Protein AF-A0ABD5DHH0-F1 (afdb_monomer_lite)

Secondary structure (DSSP, 8-state):
---------HHHHHHHHHHHIIIIIT-TT---TT-TTPPPTTTTHHHHHHHHHHGGG----------TTS---------STT---

Foldseek 3Di:
DDDDDDDDDPQVVVLVVVLCVVLPVPQFLDDDPPDPPRDDCVVCVVSVVVSVVVQQPDFRDDDDDDDPPDDDDDDTDNPDPPDPD

Organism: Acinetobacter baumannii (NCBI:txid470)

pLDDT: mean 90.26, std 11.11, range [49.47, 97.31]

Sequence (85 aa):
YDRYQCIRNGKMADIMFDWVDNNLVQGRGVNRLDRPDRPRSPEIKNDIRQYRQELRDRSYHFVGTAGDEELSVTPLVGLGKSSLL

Structure (mmCIF, N/CA/C/O backbone):
data_AF-A0ABD5DHH0-F1
#
_entry.id   AF-A0ABD5DHH0-F1
#
loop_
_atom_site.group_PDB
_atom_site.id
_atom_site.type_symbol
_atom_site.label_atom_id
_atom_site.label_alt_id
_atom_site.label_comp_id
_atom_site.label_asym_id
_atom_site.label_entity_id
_atom_site.label_seq_id
_atom_site.pdbx_PDB_ins_code
_atom_site.Cartn_x
_atom_site.Cartn_y
_atom_site.Cartn_z
_atom_site.occupancy
_atom_site.B_iso_or_equiv
_atom_site.auth_seq_id
_atom_site.auth_comp_id
_atom_site.auth_asym_id
_atom_site.auth_atom_id
_atom_site.pdbx_PDB_model_num
ATOM 1 N N . TYR A 1 1 ? 15.187 -9.834 18.867 1.00 85.19 1 TYR A N 1
ATOM 2 C CA . TYR A 1 1 ? 14.016 -10.720 18.757 1.00 85.19 1 TYR A CA 1
ATOM 3 C C . TYR A 1 1 ? 12.905 -9.949 18.081 1.00 85.19 1 TYR A C 1
ATOM 5 O O . TYR A 1 1 ? 12.675 -8.807 18.472 1.00 85.19 1 TYR A O 1
ATOM 13 N N . ASP A 1 2 ? 12.261 -10.545 17.083 1.00 94.75 2 ASP A N 1
ATOM 14 C CA . ASP A 1 2 ? 11.087 -9.950 16.443 1.00 94.75 2 ASP A CA 1
ATOM 15 C C . ASP A 1 2 ? 9.866 -10.025 17.363 1.00 94.75 2 ASP A C 1
ATOM 17 O O . ASP A 1 2 ? 9.772 -10.891 18.236 1.00 94.75 2 ASP A O 1
ATOM 21 N N . ARG A 1 3 ? 8.932 -9.088 17.179 1.00 96.31 3 ARG A N 1
ATOM 22 C CA . ARG A 1 3 ? 7.656 -9.049 17.901 1.00 96.31 3 ARG A CA 1
ATOM 23 C C . ARG A 1 3 ? 6.533 -9.276 16.902 1.00 96.31 3 ARG A C 1
ATOM 25 O O . ARG A 1 3 ? 6.472 -8.576 15.899 1.00 96.31 3 ARG A O 1
ATOM 32 N N . TYR A 1 4 ? 5.643 -10.209 17.211 1.00 96.25 4 TYR A N 1
ATOM 33 C CA . TYR A 1 4 ? 4.493 -10.537 16.376 1.00 96.25 4 TYR A CA 1
ATOM 34 C C . TYR A 1 4 ? 3.213 -10.253 17.153 1.00 96.25 4 TYR A C 1
ATOM 36 O O . TYR A 1 4 ? 3.094 -10.635 18.318 1.00 96.25 4 TYR A O 1
ATOM 44 N N . GLN A 1 5 ? 2.254 -9.591 16.513 1.00 94.75 5 GLN A N 1
ATOM 45 C CA . GLN A 1 5 ? 0.934 -9.324 17.075 1.00 94.75 5 GLN A CA 1
ATOM 46 C C . GLN A 1 5 ? -0.136 -9.846 16.116 1.00 94.75 5 GLN A C 1
ATOM 48 O O . GLN A 1 5 ? -0.075 -9.600 14.915 1.00 94.75 5 GLN A O 1
ATOM 53 N N . CYS A 1 6 ? -1.130 -10.557 16.650 1.00 96.25 6 CYS A N 1
ATOM 54 C CA . CYS A 1 6 ? -2.315 -10.969 15.904 1.00 96.25 6 CYS A CA 1
ATOM 55 C C . CYS A 1 6 ? -3.498 -10.113 16.363 1.00 96.25 6 CYS A C 1
ATOM 57 O O . CYS A 1 6 ? -3.989 -10.281 17.477 1.00 96.25 6 CYS A O 1
ATOM 59 N N . ILE A 1 7 ? -3.939 -9.188 15.511 1.00 95.12 7 ILE A N 1
ATOM 60 C CA . ILE A 1 7 ? -5.080 -8.309 15.781 1.00 95.12 7 ILE A CA 1
ATOM 61 C C . ILE A 1 7 ? -6.248 -8.779 14.916 1.00 95.12 7 ILE A C 1
ATOM 63 O O . ILE A 1 7 ? -6.171 -8.751 13.690 1.00 95.12 7 ILE A O 1
ATOM 67 N N . ARG A 1 8 ? -7.338 -9.223 15.549 1.00 96.19 8 ARG A N 1
ATOM 68 C CA . ARG A 1 8 ? -8.550 -9.670 14.850 1.00 96.19 8 ARG A CA 1
ATOM 69 C C . ARG A 1 8 ? -9.529 -8.510 14.702 1.00 96.19 8 ARG A C 1
ATOM 71 O O . ARG A 1 8 ? -10.361 -8.286 15.573 1.00 96.19 8 ARG A O 1
ATOM 78 N N . ASN A 1 9 ? -9.417 -7.776 13.600 1.00 94.81 9 ASN A N 1
ATOM 79 C CA . ASN A 1 9 ? -10.322 -6.684 13.254 1.00 94.81 9 ASN A CA 1
ATOM 80 C C . ASN A 1 9 ? -10.542 -6.667 11.734 1.00 94.81 9 ASN A C 1
ATOM 82 O O . ASN A 1 9 ? -9.626 -6.324 10.991 1.00 94.81 9 ASN A O 1
ATOM 86 N N . GLY A 1 10 ? -11.744 -7.054 11.288 1.00 95.44 10 GLY A N 1
ATOM 87 C CA . GLY A 1 10 ? -12.076 -7.147 9.860 1.00 95.44 10 GLY A CA 1
ATOM 88 C C . GLY A 1 10 ? -11.957 -5.805 9.139 1.00 95.44 10 GLY A C 1
ATOM 89 O O . GLY A 1 10 ? -11.247 -5.713 8.151 1.00 95.44 10 GLY A O 1
ATOM 90 N N . LYS A 1 11 ? -12.525 -4.735 9.714 1.00 94.06 11 LYS A N 1
ATOM 91 C CA . LYS A 1 11 ? -12.455 -3.386 9.126 1.00 94.06 11 LYS A CA 1
ATOM 92 C C . LYS A 1 11 ? -11.012 -2.924 8.920 1.00 94.06 11 LYS A C 1
ATOM 94 O O . LYS A 1 11 ? -10.685 -2.372 7.879 1.00 94.06 11 LYS A O 1
ATOM 99 N N . MET A 1 12 ? -10.145 -3.145 9.911 1.00 94.69 12 MET A N 1
ATOM 100 C CA . MET A 1 12 ? -8.728 -2.788 9.802 1.00 94.69 12 MET A CA 1
ATOM 101 C C . MET A 1 12 ? -8.017 -3.624 8.734 1.00 94.69 12 MET A C 1
ATOM 103 O O . MET A 1 12 ? -7.196 -3.085 7.998 1.00 94.69 12 MET A O 1
ATOM 107 N N . ALA A 1 13 ? -8.335 -4.917 8.638 1.00 96.62 13 ALA A N 1
ATOM 108 C CA . ALA A 1 13 ? -7.791 -5.780 7.596 1.00 96.62 13 ALA A CA 1
ATOM 109 C C . ALA A 1 13 ? -8.189 -5.287 6.197 1.00 96.62 13 ALA A C 1
ATOM 111 O O . ALA A 1 13 ? -7.314 -5.181 5.342 1.00 96.62 13 ALA A O 1
ATOM 112 N N . ASP A 1 14 ? -9.454 -4.905 6.003 1.00 96.81 14 ASP A N 1
ATOM 113 C CA . ASP A 1 14 ? -9.958 -4.358 4.738 1.00 96.81 14 ASP A CA 1
ATOM 114 C C . ASP A 1 14 ? -9.253 -3.036 4.388 1.00 96.81 14 ASP A C 1
ATOM 116 O O . ASP A 1 14 ? -8.700 -2.903 3.302 1.00 96.81 14 ASP A O 1
ATOM 120 N N . ILE A 1 15 ? -9.143 -2.099 5.341 1.00 95.94 15 ILE A N 1
ATOM 121 C CA . ILE A 1 15 ? -8.416 -0.825 5.154 1.00 95.94 15 ILE A CA 1
ATOM 122 C C . ILE A 1 15 ? -6.960 -1.066 4.734 1.00 95.94 15 ILE A C 1
ATOM 124 O O . ILE A 1 15 ? -6.434 -0.384 3.850 1.00 95.94 15 ILE A O 1
ATOM 128 N N . MET A 1 16 ? -6.280 -2.014 5.386 1.00 96.12 16 MET A N 1
ATOM 129 C CA . MET A 1 16 ? -4.890 -2.333 5.069 1.00 96.12 16 MET A CA 1
ATOM 130 C C . MET A 1 16 ? -4.757 -3.004 3.703 1.00 96.12 16 MET A C 1
ATOM 132 O O . MET A 1 16 ? -3.838 -2.673 2.952 1.00 96.12 16 MET A O 1
ATOM 136 N N . PHE A 1 17 ? -5.672 -3.916 3.380 1.00 97.00 17 PHE A N 1
ATOM 137 C CA . PHE A 1 17 ? -5.727 -4.588 2.090 1.00 97.00 17 PHE A CA 1
ATOM 138 C C . PHE A 1 17 ? -5.963 -3.589 0.957 1.00 97.00 17 PHE A C 1
ATOM 140 O O . PHE A 1 17 ? -5.150 -3.529 0.037 1.00 97.00 17 PHE A O 1
ATOM 147 N N . ASP A 1 18 ? -6.995 -2.754 1.063 1.00 96.38 18 ASP A N 1
ATOM 148 C CA . ASP A 1 18 ? -7.342 -1.753 0.055 1.00 96.38 18 ASP A CA 1
ATOM 149 C C . ASP A 1 18 ? -6.191 -0.773 -0.166 1.00 96.38 18 ASP A C 1
ATOM 151 O O . ASP A 1 18 ? -5.890 -0.393 -1.299 1.00 96.38 18 ASP A O 1
ATOM 155 N N . TRP A 1 19 ? -5.502 -0.367 0.905 1.00 96.19 19 TRP A N 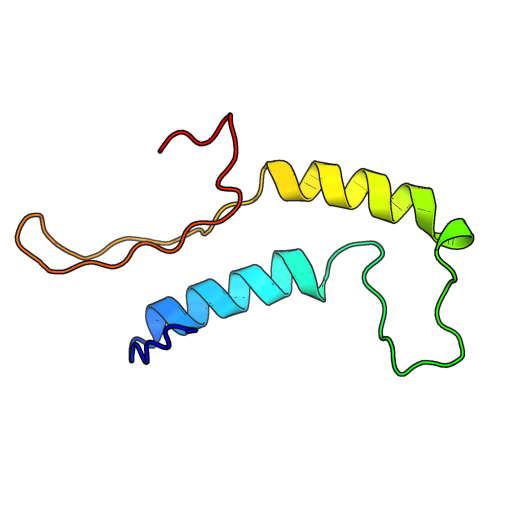1
ATOM 156 C CA . TRP A 1 19 ? -4.333 0.491 0.768 1.00 96.19 19 TRP A CA 1
ATOM 157 C C . TRP A 1 19 ? -3.203 -0.212 0.006 1.00 96.19 19 TRP A C 1
ATOM 159 O O . TRP A 1 19 ? -2.616 0.395 -0.890 1.00 96.19 19 TRP A O 1
ATOM 169 N N . VAL A 1 20 ? -2.909 -1.478 0.320 1.00 96.00 20 VAL A N 1
ATOM 170 C CA . VAL A 1 20 ? -1.878 -2.262 -0.378 1.00 96.00 20 VAL A CA 1
ATOM 171 C C . VAL A 1 20 ? -2.255 -2.496 -1.837 1.00 96.00 20 VAL A C 1
ATOM 173 O O . VAL A 1 20 ? -1.407 -2.304 -2.704 1.00 96.00 20 VAL A O 1
ATOM 176 N N . ASP A 1 21 ? -3.494 -2.873 -2.136 1.00 96.38 21 ASP A N 1
ATOM 177 C CA . ASP A 1 21 ? -3.914 -3.132 -3.511 1.00 96.38 21 ASP A CA 1
ATOM 178 C C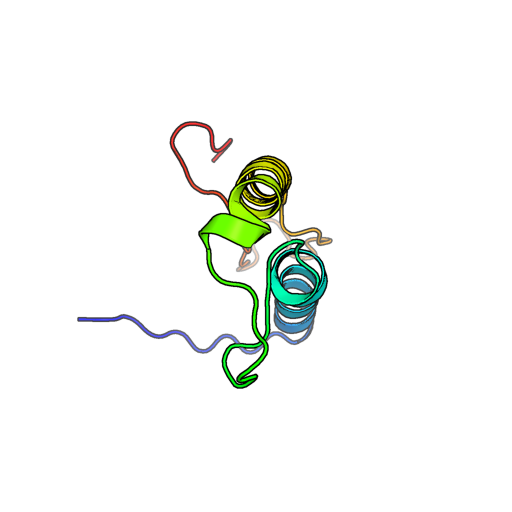 . ASP A 1 21 ? -3.804 -1.857 -4.357 1.00 96.38 21 ASP A C 1
ATOM 180 O O . ASP A 1 21 ? -3.039 -1.805 -5.323 1.00 96.38 21 ASP A O 1
ATOM 184 N N . ASN A 1 22 ? -4.445 -0.773 -3.911 1.00 94.31 22 ASN A N 1
ATOM 185 C CA . ASN A 1 22 ? -4.505 0.479 -4.664 1.00 94.31 22 ASN A CA 1
ATOM 186 C C . ASN A 1 22 ? -3.162 1.210 -4.757 1.00 94.31 22 ASN A C 1
ATOM 188 O O . ASN A 1 22 ? -2.888 1.862 -5.765 1.00 94.31 22 ASN A O 1
ATOM 192 N N . ASN A 1 23 ? -2.336 1.159 -3.707 1.00 93.81 23 ASN A N 1
ATOM 193 C CA . ASN A 1 23 ? -1.100 1.941 -3.664 1.00 93.81 23 ASN A CA 1
ATOM 194 C C . ASN A 1 23 ? 0.136 1.120 -3.989 1.00 93.81 23 ASN A C 1
ATOM 196 O O . ASN A 1 23 ? 1.080 1.719 -4.489 1.00 93.81 23 ASN A O 1
ATOM 200 N N . LEU A 1 24 ? 0.163 -0.191 -3.715 1.00 93.88 24 LEU A N 1
ATOM 201 C CA . LEU A 1 24 ? 1.318 -1.062 -3.960 1.00 93.88 24 LEU A CA 1
ATOM 202 C C . LEU A 1 24 ? 1.125 -1.977 -5.165 1.00 93.88 24 LEU A C 1
ATOM 204 O O . LEU A 1 24 ? 1.922 -1.923 -6.095 1.00 93.88 24 LEU A O 1
ATOM 208 N N . VAL A 1 25 ? 0.086 -2.809 -5.174 1.00 94.50 25 VAL A N 1
ATOM 209 C CA . VAL A 1 25 ? -0.094 -3.834 -6.217 1.00 94.50 25 VAL A CA 1
ATOM 210 C C . VAL A 1 25 ? -0.339 -3.195 -7.581 1.00 94.50 25 VAL A C 1
ATOM 212 O O . VAL A 1 25 ? 0.313 -3.570 -8.553 1.00 94.50 25 VAL A O 1
ATOM 215 N N . GLN A 1 26 ? -1.209 -2.185 -7.637 1.00 92.81 26 GLN A N 1
ATOM 216 C CA . GLN A 1 26 ? -1.505 -1.418 -8.854 1.00 92.81 26 GLN A CA 1
ATOM 217 C C . GLN A 1 26 ? -0.490 -0.290 -9.121 1.00 92.81 26 GLN A C 1
ATOM 219 O O . GLN A 1 26 ? -0.698 0.569 -9.980 1.00 92.81 26 GLN A O 1
ATOM 224 N N . GLY A 1 27 ? 0.615 -0.264 -8.372 1.00 93.50 27 GLY A N 1
ATOM 225 C CA . GLY A 1 27 ? 1.647 0.752 -8.486 1.00 93.50 27 GLY A CA 1
ATOM 226 C C . GLY A 1 27 ? 2.352 0.718 -9.836 1.00 93.50 27 GLY A C 1
ATOM 227 O O . GLY A 1 27 ? 2.755 -0.332 -10.340 1.00 93.50 27 GLY A O 1
ATOM 228 N N . ARG A 1 28 ? 2.586 1.888 -10.425 1.00 92.31 28 ARG A N 1
ATOM 229 C CA . ARG A 1 28 ? 3.366 1.963 -11.662 1.00 92.31 28 ARG A CA 1
ATOM 230 C C . ARG A 1 28 ? 4.793 1.448 -11.436 1.00 92.31 28 ARG A C 1
ATOM 232 O O . ARG A 1 28 ? 5.440 1.743 -10.432 1.00 92.31 28 ARG A O 1
ATOM 239 N N . GLY A 1 29 ? 5.303 0.671 -12.384 1.00 91.06 29 GLY A N 1
ATOM 240 C CA . GLY A 1 29 ? 6.611 0.028 -12.242 1.00 91.06 29 GLY A CA 1
ATOM 241 C C . GLY A 1 29 ? 6.632 -1.158 -11.267 1.00 91.06 29 GLY A C 1
ATOM 242 O O . GLY A 1 29 ? 7.679 -1.799 -11.141 1.00 91.06 29 GLY A O 1
ATOM 243 N N . VAL A 1 30 ? 5.507 -1.507 -10.629 1.00 95.12 30 VAL A N 1
ATOM 244 C CA . VAL A 1 30 ? 5.354 -2.783 -9.922 1.00 95.12 30 VAL A CA 1
ATOM 245 C C . VAL A 1 30 ? 5.066 -3.867 -10.948 1.00 95.12 30 VAL A C 1
ATOM 247 O O . VAL A 1 30 ? 4.171 -3.761 -11.779 1.00 95.12 30 VAL A O 1
ATOM 250 N N . ASN A 1 31 ? 5.901 -4.900 -10.930 1.00 94.50 31 ASN A N 1
ATO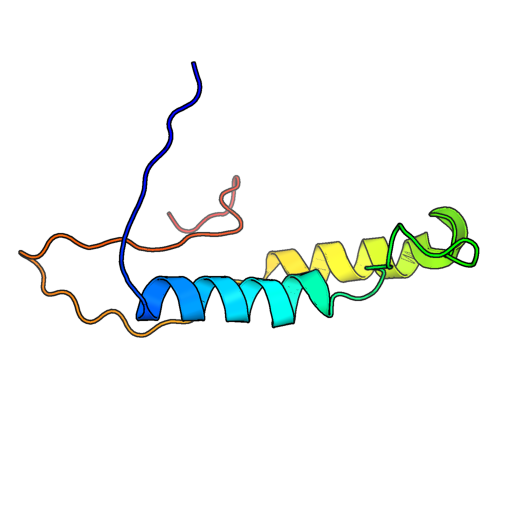M 251 C CA . ASN A 1 31 ? 5.876 -5.967 -11.915 1.00 94.50 31 ASN A CA 1
ATOM 252 C C . ASN A 1 31 ? 5.921 -7.316 -11.209 1.00 94.50 31 ASN A C 1
ATOM 254 O O . ASN A 1 31 ? 6.639 -7.497 -10.222 1.00 94.50 31 ASN A O 1
ATOM 258 N N . ARG A 1 32 ? 5.192 -8.282 -11.765 1.00 94.25 32 ARG A N 1
ATOM 259 C CA . ARG A 1 32 ? 5.245 -9.676 -11.332 1.00 94.25 32 ARG A CA 1
ATOM 260 C C . ARG A 1 32 ? 6.667 -10.223 -11.451 1.00 94.25 32 ARG A C 1
ATOM 262 O O . ARG A 1 32 ? 7.303 -10.113 -12.498 1.00 94.25 32 ARG A O 1
ATOM 269 N N . LEU A 1 33 ? 7.164 -10.811 -10.366 1.00 94.75 33 LEU A N 1
ATOM 270 C CA . LEU A 1 33 ? 8.534 -11.329 -10.293 1.00 94.75 33 LEU A CA 1
ATOM 271 C C . LEU A 1 33 ? 8.671 -12.750 -10.852 1.00 94.75 33 LEU A C 1
ATOM 273 O O . LEU A 1 33 ? 9.786 -13.193 -11.102 1.00 94.75 33 LEU A O 1
ATOM 277 N N . ASP A 1 34 ? 7.553 -13.439 -11.066 1.00 96.00 34 ASP A N 1
ATOM 278 C CA . ASP A 1 34 ? 7.474 -14.797 -11.610 1.00 96.00 34 ASP A CA 1
ATOM 279 C C . ASP A 1 34 ? 7.339 -14.836 -13.141 1.00 96.00 34 ASP A C 1
ATOM 281 O O . ASP A 1 34 ? 7.167 -15.899 -13.734 1.00 96.00 34 ASP A O 1
ATOM 285 N N . ARG A 1 35 ? 7.437 -13.674 -13.794 1.00 94.75 35 ARG A N 1
ATOM 286 C CA . ARG A 1 35 ? 7.371 -13.523 -15.246 1.00 94.75 35 ARG A CA 1
ATOM 287 C C . ARG A 1 35 ? 8.776 -13.411 -15.850 1.00 94.75 35 ARG A C 1
ATOM 289 O O . ARG A 1 35 ? 9.520 -12.504 -15.464 1.00 94.75 35 ARG A O 1
ATOM 296 N N . PRO A 1 36 ? 9.160 -14.286 -16.802 1.00 93.56 36 PRO A N 1
ATOM 297 C CA . PRO A 1 36 ? 10.479 -14.219 -17.432 1.00 93.56 36 PRO A CA 1
ATOM 298 C C . PRO A 1 36 ? 10.635 -12.973 -18.318 1.00 93.56 36 PRO A C 1
ATOM 300 O O . PRO A 1 36 ? 11.747 -12.490 -18.501 1.00 93.56 36 PRO A O 1
ATOM 303 N N . ASP A 1 37 ? 9.522 -12.431 -18.817 1.00 94.25 37 ASP A N 1
ATOM 304 C CA . ASP A 1 37 ? 9.419 -11.228 -19.647 1.00 94.25 37 ASP A CA 1
ATOM 305 C C . ASP A 1 37 ? 9.380 -9.918 -18.840 1.00 9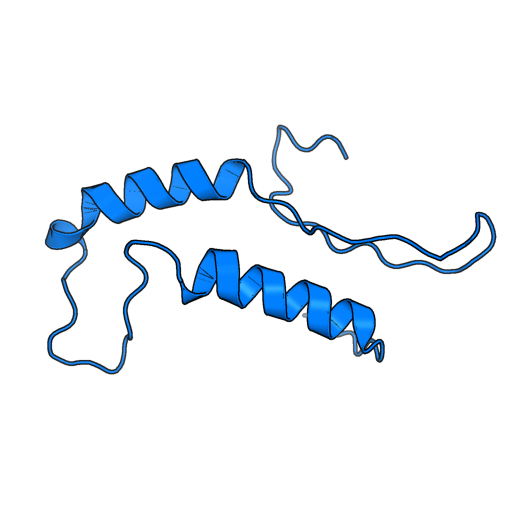4.25 37 ASP A C 1
ATOM 307 O O . ASP A 1 37 ? 9.106 -8.858 -19.400 1.00 94.25 37 ASP A O 1
ATOM 311 N N . ARG A 1 38 ? 9.642 -9.952 -17.524 1.00 94.69 38 ARG A N 1
ATOM 312 C CA . ARG A 1 38 ? 9.598 -8.738 -16.697 1.00 94.69 38 ARG A CA 1
ATOM 313 C C . ARG A 1 38 ? 10.625 -7.693 -17.169 1.00 94.69 38 ARG A C 1
ATOM 315 O O . ARG A 1 38 ? 11.771 -8.050 -17.462 1.00 94.69 38 ARG A O 1
ATOM 322 N N . PRO A 1 39 ? 10.273 -6.397 -17.153 1.00 95.31 39 PRO A N 1
ATOM 323 C CA . PRO A 1 39 ? 11.220 -5.344 -17.486 1.00 95.31 39 PRO A CA 1
ATOM 324 C C . PRO A 1 39 ? 12.362 -5.300 -16.465 1.00 95.31 39 PRO A C 1
ATOM 326 O O . PRO A 1 39 ? 12.161 -5.495 -15.261 1.00 95.31 39 PRO A O 1
ATOM 329 N N . ARG A 1 40 ? 13.580 -5.007 -16.926 1.00 94.88 40 ARG A N 1
ATOM 330 C CA . ARG A 1 40 ? 14.720 -4.769 -16.035 1.00 94.88 40 ARG A CA 1
ATOM 331 C C . ARG A 1 40 ? 14.650 -3.358 -15.465 1.00 94.88 40 ARG A C 1
ATOM 333 O O . ARG A 1 40 ? 14.121 -2.437 -16.081 1.00 94.88 40 ARG A O 1
ATOM 340 N N . SER A 1 41 ? 15.271 -3.154 -14.306 1.00 94.25 41 SER A N 1
ATOM 341 C CA . SER A 1 41 ? 15.264 -1.862 -13.608 1.00 94.25 41 SER A CA 1
ATOM 342 C C . SER A 1 41 ? 15.656 -0.647 -14.470 1.00 94.25 41 SER A C 1
ATOM 344 O O . SER A 1 41 ? 15.054 0.409 -14.274 1.00 94.25 41 SER A O 1
ATOM 346 N N . PRO A 1 42 ? 16.612 -0.732 -15.424 1.00 96.69 42 PRO A N 1
ATOM 347 C CA . PRO A 1 42 ? 16.910 0.390 -16.317 1.00 96.69 42 PRO A CA 1
ATOM 348 C C . PRO A 1 42 ? 15.743 0.787 -17.233 1.00 96.69 42 PRO A C 1
ATOM 350 O O . PRO A 1 42 ? 15.588 1.971 -17.517 1.00 96.69 42 PRO A O 1
ATOM 353 N N . GLU A 1 43 ? 14.915 -0.174 -17.650 1.00 96.88 43 GLU A N 1
ATOM 354 C CA . GLU A 1 43 ? 13.810 0.011 -18.605 1.00 96.88 43 GLU A CA 1
ATOM 355 C C . GLU A 1 43 ? 12.636 0.773 -17.969 1.00 96.88 43 GLU A C 1
ATOM 357 O O . GLU A 1 43 ? 11.970 1.559 -18.634 1.00 96.88 43 GLU A O 1
ATOM 362 N N . ILE A 1 44 ? 12.444 0.620 -16.654 1.00 96.69 44 ILE A N 1
ATOM 363 C CA . ILE A 1 44 ? 11.359 1.247 -15.875 1.00 96.69 44 ILE A CA 1
ATOM 364 C C . ILE A 1 44 ? 11.864 2.271 -14.845 1.00 96.69 44 ILE A C 1
ATOM 366 O O . ILE A 1 44 ? 11.142 2.658 -13.925 1.00 96.69 44 ILE A O 1
ATOM 370 N N . LYS A 1 45 ? 13.114 2.740 -14.965 1.00 97.06 45 LYS A N 1
ATOM 371 C CA . LYS A 1 45 ? 13.741 3.653 -13.985 1.00 97.06 45 LYS A CA 1
ATOM 372 C C . LYS A 1 45 ? 12.908 4.917 -13.737 1.00 97.06 45 LYS A C 1
ATOM 374 O O . LYS A 1 45 ? 12.841 5.408 -12.608 1.00 97.06 45 LYS A O 1
ATOM 379 N N . ASN A 1 46 ? 12.289 5.451 -14.789 1.00 97.31 46 ASN A N 1
ATOM 380 C CA . ASN A 1 46 ? 11.451 6.643 -14.695 1.00 97.31 46 ASN A CA 1
ATOM 381 C C . ASN A 1 46 ? 10.145 6.375 -13.946 1.00 97.31 46 ASN A C 1
ATOM 383 O O . ASN A 1 46 ? 9.787 7.187 -13.093 1.00 97.31 46 ASN A O 1
ATOM 387 N N . ASP A 1 47 ? 9.496 5.236 -14.195 1.00 97.00 47 ASP A N 1
ATOM 388 C CA . ASP A 1 47 ? 8.291 4.830 -13.466 1.00 97.00 47 ASP A CA 1
ATOM 389 C C . ASP A 1 47 ? 8.595 4.620 -11.990 1.00 97.00 47 ASP A C 1
ATOM 391 O O . ASP A 1 47 ? 7.907 5.187 -11.152 1.00 97.00 47 ASP A O 1
ATOM 395 N N . ILE A 1 48 ? 9.695 3.933 -11.658 1.00 96.06 48 ILE A N 1
ATOM 396 C CA . ILE A 1 48 ? 10.140 3.759 -10.266 1.00 96.06 48 ILE A CA 1
ATOM 397 C C . ILE A 1 48 ? 10.330 5.118 -9.576 1.00 96.06 48 ILE A C 1
ATOM 399 O O . ILE A 1 48 ? 9.944 5.294 -8.420 1.00 96.06 48 ILE A O 1
ATOM 403 N N . ARG A 1 49 ? 10.938 6.096 -10.262 1.00 95.81 49 ARG A N 1
ATOM 404 C CA . ARG A 1 49 ? 11.151 7.440 -9.704 1.00 95.81 49 ARG A CA 1
ATOM 405 C C . ARG A 1 49 ? 9.831 8.174 -9.464 1.00 95.81 49 ARG A C 1
ATOM 407 O O . ARG A 1 49 ? 9.675 8.756 -8.395 1.00 95.81 49 ARG A O 1
ATOM 414 N N . GLN A 1 50 ? 8.925 8.172 -10.442 1.00 95.56 50 GLN A N 1
ATOM 415 C CA . GLN A 1 50 ? 7.630 8.852 -10.327 1.00 95.56 50 GLN A CA 1
ATOM 416 C C . GLN A 1 50 ? 6.770 8.188 -9.250 1.00 95.56 50 GLN A C 1
ATOM 418 O O . GLN A 1 50 ? 6.263 8.868 -8.366 1.00 95.56 50 GLN A O 1
ATOM 423 N N . TYR A 1 51 ? 6.746 6.860 -9.226 1.00 95.62 51 TYR A N 1
ATOM 424 C CA . TYR A 1 51 ? 6.011 6.087 -8.239 1.00 95.62 51 TYR A CA 1
ATOM 425 C C . TYR A 1 51 ? 6.459 6.356 -6.800 1.00 95.62 51 TYR A C 1
ATOM 427 O O . TYR A 1 51 ? 5.643 6.572 -5.913 1.00 95.62 51 TYR A O 1
ATOM 435 N N . ARG A 1 52 ? 7.775 6.425 -6.555 1.00 92.69 52 ARG A N 1
ATOM 436 C CA . ARG A 1 52 ? 8.305 6.803 -5.234 1.00 92.69 52 ARG A CA 1
ATOM 437 C C . ARG A 1 52 ? 7.858 8.192 -4.795 1.00 92.69 52 ARG A C 1
ATOM 439 O O . ARG A 1 52 ? 7.715 8.408 -3.598 1.00 92.69 52 ARG A O 1
ATOM 446 N N . GLN A 1 53 ? 7.700 9.127 -5.731 1.00 91.50 53 GLN A N 1
ATOM 447 C CA . GLN A 1 53 ? 7.190 10.457 -5.417 1.00 91.50 53 GLN A CA 1
ATOM 448 C C . GLN A 1 53 ? 5.694 10.395 -5.099 1.00 91.50 53 GLN A C 1
ATOM 450 O O . GLN A 1 53 ? 5.293 10.943 -4.084 1.00 91.50 53 GLN A O 1
ATOM 455 N N . GLU A 1 54 ? 4.907 9.673 -5.899 1.00 91.44 54 GLU A N 1
ATOM 456 C CA . GLU A 1 54 ? 3.471 9.461 -5.663 1.00 91.44 54 GLU A CA 1
ATOM 457 C C . GLU A 1 54 ? 3.202 8.812 -4.295 1.00 91.44 54 GLU A C 1
ATOM 459 O O . GLU A 1 54 ? 2.262 9.197 -3.608 1.00 91.44 54 GLU A O 1
ATOM 464 N N . LEU A 1 55 ? 4.039 7.858 -3.871 1.00 91.62 55 LEU A N 1
ATOM 465 C CA . LEU A 1 55 ? 3.905 7.167 -2.585 1.00 91.62 55 LEU A CA 1
ATOM 466 C C . LEU A 1 55 ? 4.166 8.052 -1.359 1.00 91.62 55 LEU A C 1
ATOM 468 O O . LEU A 1 55 ? 3.714 7.702 -0.272 1.00 91.62 55 LEU A O 1
ATOM 472 N N . ARG A 1 56 ? 4.885 9.173 -1.500 1.00 88.88 56 ARG A N 1
ATOM 473 C CA . ARG A 1 56 ? 5.175 10.072 -0.364 1.00 88.88 56 ARG A CA 1
ATOM 474 C C . ARG A 1 56 ? 3.920 10.715 0.209 1.00 88.88 56 ARG A C 1
ATOM 476 O O . ARG A 1 56 ? 3.885 10.981 1.403 1.00 88.88 56 ARG A O 1
ATOM 483 N N . ASP A 1 57 ? 2.915 10.909 -0.635 1.00 85.25 57 ASP A N 1
ATOM 484 C CA . ASP A 1 57 ? 1.683 11.608 -0.282 1.00 85.25 57 ASP A CA 1
ATOM 485 C C . ASP A 1 57 ? 0.532 10.626 0.021 1.00 85.25 57 ASP A C 1
ATOM 487 O O . ASP A 1 57 ? -0.620 11.034 0.166 1.00 85.25 57 ASP A O 1
ATOM 491 N N . ARG A 1 58 ? 0.809 9.313 0.101 1.00 90.00 58 ARG A N 1
ATOM 492 C CA . ARG A 1 58 ? -0.206 8.287 0.388 1.00 90.00 58 ARG A CA 1
ATOM 493 C C . ARG A 1 58 ? -0.323 8.022 1.883 1.00 90.00 58 ARG A C 1
ATOM 495 O O . ARG A 1 58 ? 0.669 7.811 2.571 1.00 90.00 58 ARG A O 1
ATOM 502 N N . SER A 1 59 ? -1.561 7.922 2.350 1.00 91.12 59 SER A N 1
ATOM 503 C CA . SER A 1 59 ? -1.928 7.600 3.729 1.00 91.12 59 SER A CA 1
ATOM 504 C C . SER A 1 59 ? -3.034 6.542 3.772 1.00 91.12 59 SER A C 1
ATOM 506 O O . SER A 1 59 ? -3.729 6.306 2.775 1.00 91.12 59 SER A O 1
ATOM 508 N N . TYR A 1 60 ? -3.204 5.893 4.926 1.00 93.44 60 TYR A N 1
ATOM 509 C CA . TYR A 1 60 ? -4.405 5.100 5.186 1.00 93.44 60 TYR A CA 1
ATOM 510 C C . TYR A 1 60 ? -5.615 6.027 5.291 1.00 93.44 60 TYR A C 1
ATOM 512 O O . TYR A 1 60 ? -5.557 7.057 5.960 1.00 93.44 60 TYR A O 1
ATOM 520 N N . HIS A 1 61 ? -6.713 5.639 4.648 1.00 91.25 61 HIS A N 1
ATOM 521 C CA . HIS A 1 61 ? -7.982 6.355 4.707 1.00 91.25 61 HIS A CA 1
ATOM 522 C C . HIS A 1 61 ? -8.986 5.486 5.455 1.00 91.25 61 HIS A C 1
ATOM 524 O O . HIS A 1 61 ? -9.254 4.359 5.046 1.00 91.25 61 HIS A O 1
ATOM 530 N N . PHE A 1 62 ? -9.509 5.991 6.569 1.00 92.19 62 PHE A N 1
ATOM 531 C CA . PHE A 1 62 ? -10.468 5.268 7.394 1.00 92.19 62 PHE A CA 1
ATOM 532 C C . PHE A 1 62 ? -11.306 6.229 8.236 1.00 92.19 62 PHE A C 1
ATOM 534 O O . PHE A 1 62 ? -10.909 7.365 8.490 1.00 92.19 62 PHE A O 1
ATOM 541 N N . VAL A 1 63 ? -12.460 5.746 8.697 1.00 90.25 63 VAL A N 1
ATOM 542 C CA . VAL A 1 63 ? -13.280 6.429 9.701 1.00 90.25 63 VAL A CA 1
ATOM 543 C C . VAL A 1 63 ? -13.045 5.736 11.037 1.00 90.25 63 VAL A C 1
ATOM 545 O O . VAL A 1 63 ? -13.434 4.581 11.218 1.00 90.25 63 VAL A O 1
ATOM 548 N N . GLY A 1 64 ? -12.368 6.424 11.957 1.00 87.31 64 GLY A N 1
ATOM 549 C CA . GLY A 1 64 ? -12.200 5.951 13.328 1.00 87.31 64 GLY A CA 1
ATOM 550 C C . GLY A 1 64 ? -13.543 5.959 14.054 1.00 87.31 64 GLY A C 1
ATOM 551 O O . GLY A 1 64 ? -14.282 6.935 13.971 1.00 87.31 64 GLY A O 1
ATOM 552 N N . THR A 1 65 ? -13.872 4.865 14.738 1.00 87.12 65 THR A N 1
ATOM 553 C CA . THR A 1 65 ? -15.134 4.734 15.489 1.00 87.12 65 THR A CA 1
ATOM 554 C C . THR A 1 65 ? -14.928 4.580 16.991 1.00 87.12 65 THR A C 1
ATOM 556 O O . THR A 1 65 ? -15.906 4.374 17.697 1.00 87.12 65 THR A O 1
ATOM 559 N N . ALA A 1 66 ? -13.678 4.605 17.459 1.00 89.44 66 ALA A N 1
ATOM 560 C CA . ALA A 1 66 ? -13.358 4.476 18.874 1.00 89.44 66 ALA A CA 1
ATOM 561 C C . ALA A 1 66 ? -13.573 5.813 19.594 1.00 89.44 66 ALA A C 1
ATOM 563 O O . ALA A 1 66 ? -13.217 6.861 19.050 1.00 89.44 66 ALA A O 1
ATOM 564 N N . GLY A 1 67 ? -14.147 5.763 20.795 1.00 89.81 67 GLY A N 1
ATOM 565 C CA . GLY A 1 67 ? -14.246 6.917 21.694 1.00 89.81 67 GLY A CA 1
ATOM 566 C C . GLY A 1 67 ? -12.940 7.213 22.444 1.00 89.81 67 GLY A C 1
ATOM 567 O O . GLY A 1 67 ? -11.986 6.440 22.382 1.00 89.81 67 GLY A O 1
ATOM 568 N N . ASP A 1 68 ? -12.915 8.316 23.199 1.00 86.75 68 ASP A N 1
ATOM 569 C CA . ASP A 1 68 ? -11.713 8.806 23.901 1.00 86.75 68 ASP A CA 1
ATOM 570 C C . ASP A 1 68 ? -11.179 7.848 24.985 1.00 86.75 68 AS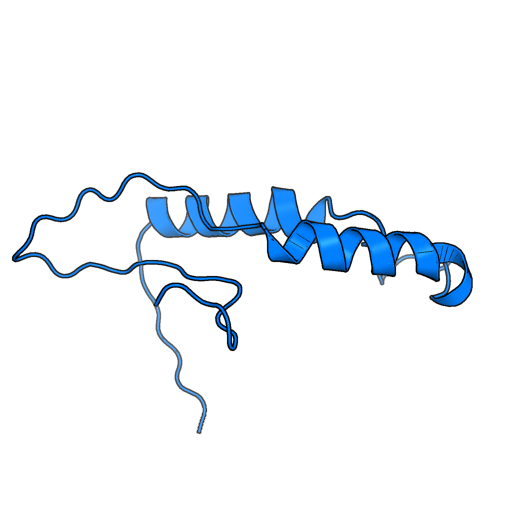P A C 1
ATOM 572 O O . ASP A 1 68 ? -9.985 7.842 25.276 1.00 86.75 68 ASP A O 1
ATOM 576 N N . GLU A 1 69 ? -12.044 7.014 25.567 1.00 93.19 69 GLU A N 1
ATOM 577 C CA . GLU A 1 69 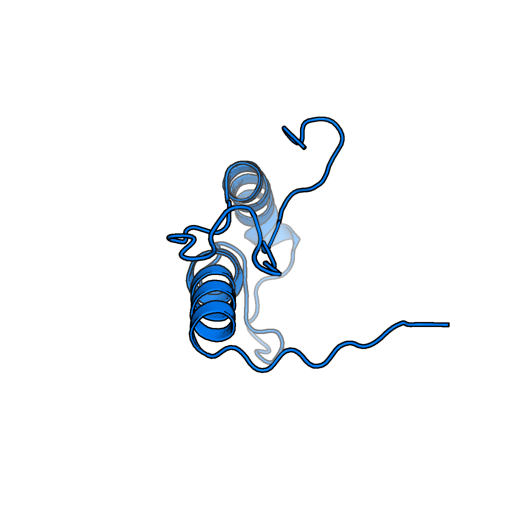? -11.689 6.045 26.619 1.00 93.19 69 GLU A CA 1
ATOM 578 C C . GLU A 1 69 ? -11.600 4.599 26.102 1.00 93.19 69 GLU A C 1
ATOM 580 O O . GLU A 1 69 ? -11.528 3.645 26.878 1.00 93.19 69 GLU A O 1
ATOM 585 N N . GLU A 1 70 ? -11.599 4.413 24.781 1.00 93.88 70 GLU A N 1
ATOM 586 C CA . GLU A 1 70 ? -11.541 3.095 24.162 1.00 93.88 70 GLU A CA 1
ATOM 587 C C . GLU A 1 70 ? -10.145 2.782 23.619 1.00 93.88 70 GLU A C 1
ATOM 589 O O . GLU A 1 70 ? -9.451 3.619 23.037 1.00 93.88 70 GLU A O 1
ATOM 594 N N . LEU A 1 71 ? -9.733 1.519 23.761 1.00 92.12 71 LEU A N 1
ATOM 595 C CA . LEU A 1 71 ? -8.521 1.033 23.114 1.00 92.12 71 LEU A CA 1
ATOM 596 C C . LEU A 1 71 ? -8.696 1.100 21.593 1.00 92.12 71 LEU A C 1
ATOM 598 O O . LEU A 1 71 ? -9.527 0.395 21.018 1.00 92.12 71 LEU A O 1
ATOM 602 N N . SER A 1 72 ? -7.850 1.890 20.941 1.00 93.19 72 SER A N 1
ATOM 603 C CA . SER A 1 72 ? -7.847 2.055 19.493 1.00 93.19 72 SER A CA 1
ATOM 604 C C . SER A 1 72 ? -6.493 1.699 18.881 1.00 93.19 72 SER A C 1
ATOM 606 O O . SER A 1 72 ? -5.453 1.682 19.543 1.00 93.19 72 SER A O 1
ATOM 608 N N . VAL A 1 73 ? -6.519 1.366 17.591 1.00 92.62 73 VAL A N 1
ATOM 609 C CA . VAL A 1 73 ? -5.329 1.099 16.781 1.00 92.62 73 VAL A CA 1
ATOM 610 C C . VAL A 1 73 ? -5.453 1.911 15.501 1.00 92.62 73 VAL A C 1
ATOM 612 O O . VAL A 1 73 ? -6.438 1.775 14.777 1.00 92.62 73 VAL A O 1
ATOM 615 N N . THR A 1 74 ? -4.437 2.722 15.216 1.00 92.06 74 THR A N 1
ATOM 616 C CA . THR A 1 74 ? -4.376 3.556 14.013 1.00 92.06 74 THR A CA 1
ATOM 617 C C . THR A 1 74 ? -3.260 3.057 13.097 1.00 92.06 74 THR A C 1
ATOM 619 O O . THR A 1 74 ? -2.093 3.092 13.500 1.00 92.06 74 THR A O 1
ATOM 622 N N . PRO A 1 75 ? -3.569 2.585 11.876 1.00 91.81 75 PRO A N 1
ATOM 623 C CA . PRO A 1 75 ? -2.543 2.204 10.916 1.00 91.81 75 PRO A CA 1
ATOM 624 C C . PRO A 1 75 ? -1.849 3.454 10.358 1.00 91.81 75 PRO A C 1
ATOM 626 O O . PRO A 1 75 ? -2.497 4.435 9.995 1.00 91.81 75 PRO A O 1
ATOM 629 N N . LEU A 1 76 ? -0.519 3.409 10.271 1.00 90.62 76 LEU A N 1
ATOM 630 C CA . LEU A 1 76 ? 0.318 4.517 9.805 1.00 90.62 76 LEU A CA 1
ATOM 631 C C . LEU A 1 76 ? 1.253 4.051 8.690 1.00 90.62 76 LEU A C 1
ATOM 633 O O . LEU A 1 76 ? 1.755 2.927 8.709 1.00 90.62 76 LEU A O 1
ATOM 637 N N . VAL A 1 77 ? 1.510 4.933 7.727 1.00 89.81 77 VAL A N 1
ATOM 638 C CA . VAL A 1 77 ? 2.471 4.724 6.639 1.00 89.81 77 VAL A CA 1
ATOM 639 C C . VAL A 1 77 ? 3.254 6.009 6.404 1.00 89.81 77 VAL A C 1
ATOM 641 O O . VAL A 1 77 ? 2.747 7.097 6.653 1.00 89.81 77 VAL A O 1
ATOM 644 N N . GLY A 1 78 ? 4.507 5.890 5.961 1.00 80.00 78 GLY A N 1
ATOM 645 C CA . GLY A 1 78 ? 5.337 7.064 5.686 1.00 80.00 78 GLY A CA 1
ATOM 646 C C . GLY A 1 78 ? 5.856 7.770 6.943 1.00 80.00 78 GLY A C 1
ATOM 647 O O . GLY A 1 78 ? 6.097 8.973 6.910 1.00 80.00 78 GLY A O 1
ATOM 648 N N . LEU A 1 79 ? 6.070 7.040 8.045 1.00 63.38 79 LEU A N 1
ATOM 649 C CA . LEU A 1 79 ? 6.723 7.581 9.240 1.00 63.38 79 LEU A CA 1
ATOM 650 C C . LEU A 1 79 ? 8.196 7.899 8.926 1.00 63.38 79 LEU A C 1
ATOM 652 O O . LEU A 1 79 ? 9.050 7.015 8.857 1.00 63.38 79 LEU A O 1
ATOM 656 N N . GLY A 1 80 ? 8.483 9.177 8.688 1.00 61.25 80 GLY A N 1
ATOM 657 C CA . GLY A 1 80 ? 9.816 9.720 8.427 1.00 61.25 80 GLY A CA 1
ATOM 658 C C . GLY A 1 80 ? 9.958 11.123 9.019 1.00 61.25 80 GLY A C 1
ATOM 659 O O . GLY A 1 80 ? 9.041 11.610 9.667 1.00 61.25 80 GLY A O 1
ATOM 660 N N . LYS A 1 81 ? 11.088 11.803 8.775 1.00 53.50 81 LYS A N 1
ATOM 661 C CA . LYS A 1 81 ? 11.437 13.121 9.367 1.00 53.50 81 LYS A CA 1
ATOM 662 C C . LYS A 1 81 ? 10.394 14.248 9.203 1.00 53.50 81 LYS A C 1
ATOM 664 O O . LYS A 1 81 ? 10.576 15.305 9.794 1.00 53.50 81 LYS A O 1
ATOM 669 N N . SER A 1 82 ? 9.356 14.048 8.396 1.00 52.31 82 SER A N 1
ATOM 670 C CA . SER A 1 82 ? 8.291 15.018 8.104 1.00 52.31 82 SER A CA 1
ATOM 671 C C . SER A 1 82 ? 6.889 14.492 8.443 1.00 52.31 82 SER A C 1
ATOM 673 O O . SER A 1 82 ? 5.904 15.085 8.018 1.00 52.31 82 SER A O 1
ATOM 675 N N . SER A 1 83 ? 6.791 13.369 9.161 1.00 52.31 83 SER A N 1
ATOM 676 C CA . SER A 1 83 ? 5.525 12.863 9.700 1.00 52.31 83 SER A CA 1
ATOM 677 C C . SER A 1 83 ? 4.925 13.888 10.667 1.00 52.31 83 SER A C 1
ATOM 679 O O . SER A 1 83 ? 5.644 14.451 11.486 1.00 52.31 83 SER A O 1
ATOM 681 N N . LEU A 1 84 ? 3.615 14.131 10.561 1.00 52.50 84 LEU A N 1
ATOM 682 C CA . LEU A 1 84 ? 2.839 14.997 11.468 1.00 52.50 84 LEU A CA 1
ATOM 683 C C . LEU A 1 84 ? 2.634 14.384 12.869 1.00 52.50 84 LEU A C 1
ATOM 685 O O . LEU A 1 84 ? 2.092 15.053 13.746 1.00 52.50 84 LEU A O 1
ATOM 689 N N . LEU A 1 85 ? 3.053 13.128 13.052 1.00 49.47 85 LEU A N 1
ATOM 690 C CA . LEU A 1 85 ? 3.147 12.408 14.325 1.00 49.47 85 LEU A CA 1
ATOM 691 C C . LEU A 1 85 ? 4.602 12.309 14.771 1.00 49.47 85 LEU A C 1
ATOM 693 O O . LEU A 1 85 ? 5.423 11.928 13.897 1.00 49.47 85 LEU A O 1
#

Radius of gyration: 16.82 Å; chains: 1; bounding box: 32×30×46 Å